Protein 1FH1 (pdb70)

Radius of gyration: 10.24 Å; Cα contacts (8 Å, |Δi|>4): 20; chains: 1; bounding box: 18×23×22 Å

Secondary structure (DSSP, 8-state):
-HHHHHHHHHHH--TTTTHHHHH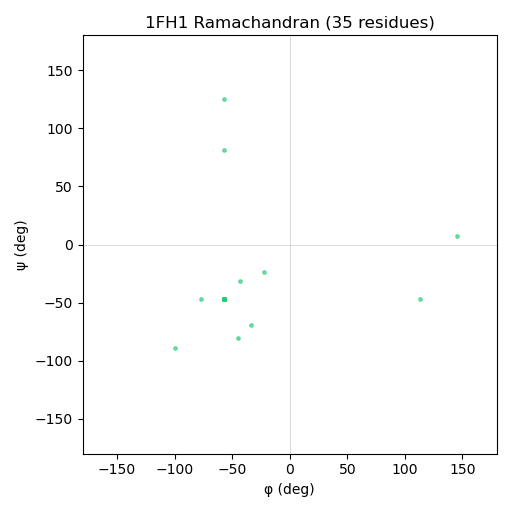HH--TTTSTHHHH-

Foldseek 3Di:
DLCCVVVVDPVCCVVSVDPCVVVVPPDVVVDPVV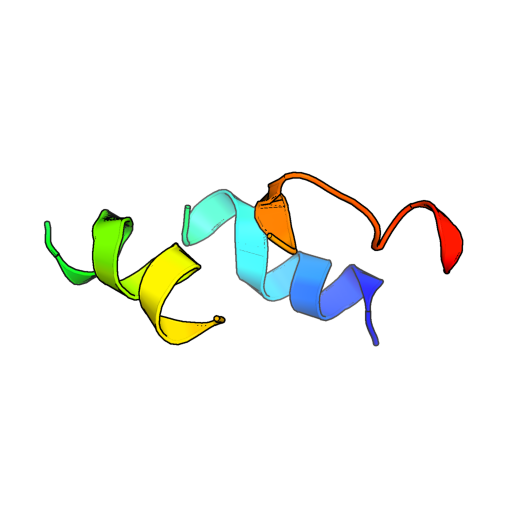VVD

Organism: Rhizobium leguminosarum bv. viciae (NCBI:txid387)

Structure (mmCIF, N/CA/C/O backbone):
data_1FH1
#
_entry.id   1FH1
#
_cell.length_a   1.000
_cell.length_b   1.000
_cell.length_c   1.000
_cell.angle_alpha   90.00
_cell.angle_beta   90.00
_cell.angle_gamma   90.00
#
_symmetry.space_group_name_H-M   'P 1'
#
loop_
_atom_site.group_PDB
_atom_site.id
_atom_site.type_symbol
_atom_site.label_atom_id
_atom_site.label_alt_id
_atom_site.label_comp_id
_atom_site.label_asym_id
_atom_site.label_entity_id
_atom_site.label_seq_id
_atom_site.pdbx_PDB_ins_code
_atom_site.Cartn_x
_atom_site.Cartn_y
_atom_site.Cartn_z
_atom_site.occupancy
_atom_site.B_iso_or_equiv
_atom_site.auth_seq_id
_atom_site.auth_comp_id
_atom_site.auth_asym_id
_atom_site.auth_atom_id
_atom_site.pdbx_PDB_model_num
ATOM 1 N N . LEU A 1 5 ? 16.326 32.357 -3.542 1.00 0.00 5 LEU A N 1
ATOM 2 C CA . LEU A 1 5 ? 15.537 31.975 -2.375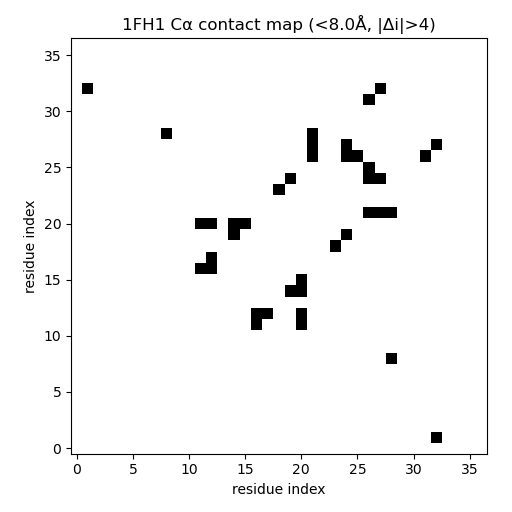 1.00 0.00 5 LEU A CA 1
ATOM 3 C C . LEU A 1 5 ? 14.541 30.896 -2.724 1.00 0.00 5 LEU A C 1
ATOM 4 O O . LEU A 1 5 ? 14.388 29.893 -2.019 1.00 0.00 5 LEU A O 1
ATOM 8 N N . THR A 1 6 ? 13.835 31.094 -3.823 1.00 0.00 6 THR A N 1
ATOM 9 C CA . THR A 1 6 ? 12.835 30.135 -4.283 1.00 0.00 6 THR A CA 1
ATOM 10 C C . THR A 1 6 ? 13.450 28.769 -4.485 1.00 0.00 6 THR A C 1
ATOM 11 O O . THR A 1 6 ? 12.910 27.740 -4.059 1.00 0.00 6 THR A O 1
ATOM 15 N N . LEU A 1 7 ? 14.585 28.738 -5.154 1.00 0.00 7 LEU A N 1
ATOM 16 C CA . LEU A 1 7 ? 15.292 27.490 -5.423 1.00 0.00 7 LEU A CA 1
ATOM 17 C C . LEU A 1 7 ? 15.602 26.755 -4.142 1.00 0.00 7 LEU A C 1
ATOM 18 O O . LEU A 1 7 ? 15.389 25.544 -4.012 1.00 0.00 7 LEU A O 1
ATOM 22 N N . GLU A 1 8 ? 16.126 27.482 -3.171 1.00 0.00 8 GLU A N 1
ATOM 23 C CA . GLU A 1 8 ? 16.477 26.905 -1.877 1.00 0.00 8 GLU A CA 1
ATOM 24 C C . GLU A 1 8 ? 15.280 26.250 -1.233 1.00 0.00 8 GLU A C 1
ATOM 25 O O . GLU A 1 8 ? 15.342 25.124 -0.725 1.00 0.00 8 GLU A O 1
ATOM 29 N N . ILE A 1 9 ? 14.162 26.952 -1.236 1.00 0.00 9 ILE A N 1
ATOM 30 C CA . ILE A 1 9 ? 12.926 26.444 -0.649 1.00 0.00 9 ILE A CA 1
ATOM 31 C C . ILE A 1 9 ? 13.293 25.144 -1.319 1.00 0.00 9 ILE A C 1
ATOM 32 O O . ILE A 1 9 ? 12.972 24.047 -0.847 1.00 0.00 9 ILE A O 1
ATOM 36 N N . ILE A 1 10 ? 13.969 25.245 -2.451 1.00 0.00 10 ILE A N 1
ATOM 37 C CA . ILE A 1 10 ? 14.391 24.070 -3.208 1.00 0.00 10 ILE A CA 1
ATOM 38 C C . ILE A 1 10 ? 15.240 23.155 -2.359 1.00 0.00 10 ILE A C 1
ATOM 39 O O . ILE A 1 10 ? 15.052 21.932 -2.324 1.00 0.00 10 ILE A O 1
ATOM 43 N N . SER A 1 11 ? 16.202 23.735 -1.665 1.00 0.00 11 SER A N 1
ATOM 44 C CA . SER A 1 11 ? 17.098 22.973 -0.802 1.00 0.00 11 SER A CA 1
ATOM 45 C C . SER A 1 11 ? 16.321 22.196 0.234 1.00 0.00 11 SER A C 1
ATOM 46 O O . SER A 1 11 ? 16.561 21.007 0.475 1.00 0.00 11 SER A O 1
ATOM 50 N N . ALA A 1 12 ? 15.380 22.862 0.875 1.00 0.00 12 ALA A N 1
ATOM 51 C CA . ALA A 1 12 ? 14.551 22.237 1.899 1.00 0.00 12 ALA A CA 1
ATOM 52 C C . ALA A 1 12 ? 13.831 21.028 1.354 1.00 0.00 12 ALA A C 1
ATOM 53 O O . ALA A 1 12 ? 13.795 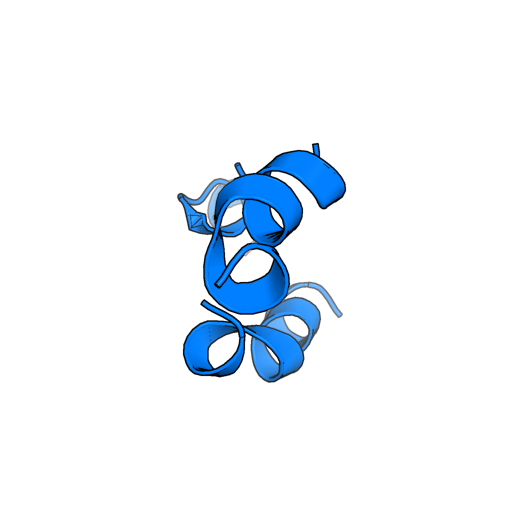19.955 1.965 1.00 0.00 12 ALA A O 1
ATOM 57 N N . ILE A 1 13 ? 13.234 21.190 0.186 1.00 0.00 13 ILE A N 1
ATOM 58 C CA . ILE A 1 13 ? 12.500 20.106 -0.462 1.00 0.00 13 ILE A CA 1
ATOM 59 C C . ILE A 1 13 ? 12.228 18.667 -0.828 1.00 0.00 13 ILE A C 1
ATOM 60 O O . ILE A 1 13 ? 11.246 18.054 -0.391 1.00 0.00 13 ILE A O 1
ATOM 64 N N . ASN A 1 14 ? 13.093 18.105 -1.651 1.00 0.00 14 ASN A N 1
ATOM 65 C CA . ASN A 1 14 ? 12.955 16.719 -2.091 1.00 0.00 14 ASN A CA 1
ATOM 66 C C . ASN A 1 14 ? 12.912 15.779 -0.909 1.00 0.00 14 ASN A C 1
ATOM 67 O O . ASN A 1 14 ? 12.074 14.874 -0.822 1.00 0.00 14 ASN A O 1
ATOM 71 N N . LYS A 1 15 ? 13.832 15.973 0.016 1.00 0.00 15 LYS A N 1
ATOM 72 C CA . LYS A 1 15 ? 13.911 15.139 1.213 1.00 0.00 15 LYS A CA 1
ATOM 73 C C . LYS A 1 15 ? 12.612 15.167 1.978 1.00 0.00 15 LYS A C 1
ATOM 74 O O . LYS A 1 15 ? 12.080 14.134 2.408 1.00 0.00 15 LYS A O 1
ATOM 78 N N . LEU A 1 16 ? 12.081 16.359 2.176 1.00 0.00 16 LEU A N 1
ATOM 79 C CA . LEU A 1 16 ? 10.827 16.539 2.900 1.00 0.00 16 LEU A CA 1
ATOM 80 C C . LEU A 1 16 ? 9.713 15.748 2.259 1.00 0.00 16 LEU A C 1
ATOM 81 O O . LEU A 1 16 ? 8.938 15.050 2.922 1.00 0.00 16 LEU A O 1
ATOM 85 N N . VAL A 1 17 ? 9.608 15.856 0.947 1.00 0.00 17 VAL A N 1
ATOM 86 C CA . VAL A 1 17 ? 8.580 15.148 0.191 1.00 0.00 17 VAL A CA 1
ATOM 87 C C . VAL A 1 17 ? 8.662 13.659 0.430 1.00 0.00 17 VAL A C 1
ATOM 88 O O . VAL A 1 17 ? 7.659 12.979 0.675 1.00 0.00 17 VAL A O 1
ATOM 92 N N . LEU A 1 46 ? 3.975 9.882 9.468 1.00 0.00 46 LEU A N 1
ATOM 93 C CA . LEU A 1 46 ? 3.341 9.752 8.158 1.00 0.00 46 LEU A CA 1
ATOM 94 C C . LEU A 1 46 ? 2.727 11.059 7.721 1.00 0.00 46 LEU A C 1
ATOM 95 O O . LEU A 1 46 ? 2.890 11.511 6.582 1.00 0.00 46 LEU A O 1
ATOM 99 N N . GLY A 1 47 ? 1.995 11.685 8.623 1.00 0.00 47 GLY A N 1
ATOM 100 C CA . GLY A 1 47 ? 1.340 12.959 8.341 1.00 0.00 47 GLY A CA 1
ATOM 101 C C . GLY A 1 47 ? 2.345 13.999 7.902 1.00 0.00 47 GLY A C 1
ATOM 102 O O . GLY A 1 47 ? 2.151 14.722 6.918 1.00 0.00 47 GLY A O 1
ATOM 106 N N . LEU A 1 48 ? 3.436 14.095 8.637 1.00 0.00 48 LEU A N 1
ATOM 107 C CA . LEU A 1 48 ? 4.493 15.055 8.331 1.00 0.00 48 LEU A CA 1
ATOM 108 C C . LEU A 1 48 ? 5.015 14.856 6.927 1.00 0.00 48 LEU A C 1
ATOM 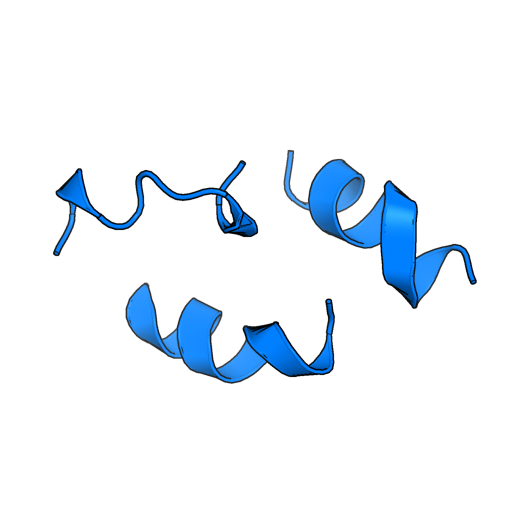109 O O . LEU A 1 48 ? 5.187 15.804 6.153 1.00 0.00 48 LEU A O 1
ATOM 113 N N . ALA A 1 49 ? 5.288 13.611 6.583 1.00 0.00 49 ALA A N 1
ATOM 114 C CA . ALA A 1 49 ? 5.800 13.270 5.260 1.00 0.00 49 ALA A CA 1
ATOM 115 C C . ALA A 1 49 ? 4.862 13.750 4.177 1.00 0.00 49 ALA A C 1
ATOM 116 O O . ALA A 1 49 ? 5.270 14.351 3.176 1.00 0.00 49 ALA A O 1
ATOM 120 N N . ASP A 1 50 ? 3.583 13.480 4.357 1.00 0.00 50 ASP A N 1
ATOM 121 C CA . ASP A 1 50 ? 2.565 13.883 3.393 1.00 0.00 50 ASP A CA 1
ATOM 122 C C . ASP A 1 50 ? 1.533 14.964 3.174 1.00 0.00 50 ASP A C 1
ATOM 123 O O . ASP A 1 50 ? 1.790 15.999 2.547 1.00 0.00 50 ASP A O 1
ATOM 127 N N . VAL A 1 51 ? 0.336 14.732 3.681 1.00 0.00 51 VAL A N 1
ATOM 128 C CA . VAL A 1 51 ? -0.759 15.688 3.547 1.00 0.00 51 VAL A CA 1
ATOM 129 C C . VAL A 1 51 ? -0.376 17.032 4.116 1.00 0.00 51 VAL A C 1
ATOM 130 O O . VAL A 1 51 ? -0.594 18.089 3.508 1.00 0.00 51 VAL A O 1
ATOM 134 N N . LEU A 1 52 ? 0.195 17.016 5.306 1.00 0.00 52 LEU A N 1
ATOM 135 C CA . LEU A 1 52 ? 0.616 18.241 5.979 1.00 0.00 52 LEU A CA 1
ATOM 136 C C . LEU A 1 52 ? 1.584 19.022 5.123 1.00 0.00 52 LEU A C 1
ATOM 137 O O . LEU A 1 52 ? 1.470 20.241 4.951 1.00 0.00 52 LEU A O 1
ATOM 141 N N . TRP A 1 53 ? 2.567 18.328 4.580 1.00 0.00 53 TRP A N 1
ATOM 142 C CA . TRP A 1 53 ? 3.576 18.952 3.728 1.00 0.00 53 TRP A CA 1
ATOM 143 C C . TRP A 1 53 ? 2.909 19.885 2.748 1.00 0.00 53 TRP A C 1
ATOM 144 O O . TRP A 1 53 ? 2.871 21.109 2.928 1.00 0.00 53 TRP A O 1
ATOM 148 N N . ASP A 1 54 ? 2.378 19.320 1.679 1.00 0.00 54 ASP A N 1
ATOM 149 C CA . ASP A 1 54 ? 1.701 20.101 0.648 1.00 0.00 54 ASP A CA 1
ATOM 150 C C . ASP A 1 54 ? 0.567 20.906 1.235 1.00 0.00 54 ASP A C 1
ATOM 151 O O . ASP A 1 54 ? 0.400 22.100 0.960 1.00 0.00 54 ASP A O 1
ATOM 155 N N . LEU A 1 55 ? -0.243 20.256 2.052 1.00 0.00 55 LEU A N 1
ATOM 156 C CA . LEU A 1 55 ? -1.382 20.908 2.693 1.00 0.00 55 LEU A CA 1
ATOM 157 C C . LEU A 1 55 ? -0.936 22.106 3.498 1.00 0.00 55 LEU A C 1
ATOM 158 O O . LEU A 1 55 ? -1.520 23.193 3.431 1.00 0.00 55 LEU A O 1
ATOM 162 N N . GLU A 1 56 ? 0.103 21.916 4.288 1.00 0.00 56 GLU A N 1
ATOM 163 C CA . GLU A 1 56 ? 0.642 22.985 5.125 1.00 0.00 56 GLU A CA 1
ATOM 164 C C . GLU A 1 56 ? 1.029 24.181 4.290 1.00 0.00 56 GLU A C 1
ATOM 165 O O . GLU A 1 56 ? 0.715 25.334 4.611 1.00 0.00 56 GLU A O 1
ATOM 169 N N . GLN A 1 57 ? 1.736 23.927 3.206 1.00 0.00 57 GLN A N 1
ATOM 170 C CA . GLN A 1 57 ? 2.181 24.987 2.305 1.00 0.00 57 GLN A CA 1
ATOM 171 C C . GLN A 1 57 ? 1.010 25.790 1.794 1.00 0.00 57 GLN A C 1
ATOM 172 O O . GLN A 1 57 ? 1.021 27.027 1.780 1.00 0.00 57 GLN A O 1
ATOM 176 N N . LEU A 1 58 ? -0.023 25.095 1.355 1.00 0.00 58 LEU A N 1
ATOM 177 C CA . LEU A 1 58 ? -1.225 25.740 0.833 1.00 0.00 58 LEU A CA 1
ATOM 178 C C . LEU A 1 58 ? -1.824 26.675 1.856 1.00 0.00 58 LEU A C 1
ATOM 179 O O . LEU A 1 58 ? -2.188 27.820 1.565 1.00 0.00 58 LEU A O 1
ATOM 183 N N . ASN A 1 76 ? 1.250 22.708 -4.017 1.00 0.00 76 ASN A N 1
ATOM 184 C CA . ASN A 1 76 ? 1.293 23.421 -5.291 1.00 0.00 76 ASN A CA 1
ATOM 185 C C . ASN A 1 76 ? 2.716 23.717 -5.699 1.00 0.00 76 ASN A C 1
ATOM 186 O O . ASN 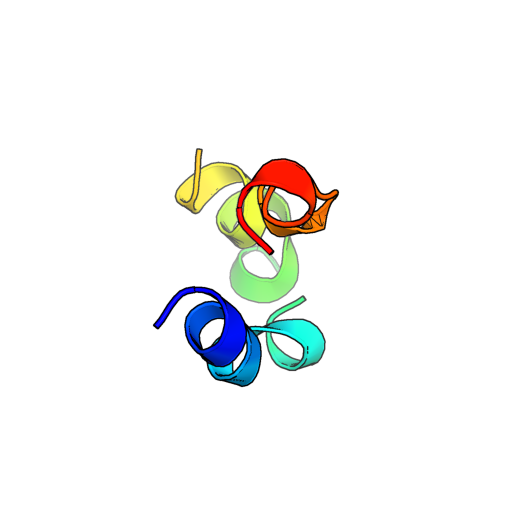A 1 76 ? 3.126 23.508 -6.846 1.00 0.00 76 ASN A O 1
ATOM 190 N N . ILE A 1 77 ? 3.493 24.226 -4.761 1.00 0.00 77 ILE A N 1
ATOM 191 C CA . ILE A 1 77 ? 4.892 24.562 -5.011 1.00 0.00 77 ILE A CA 1
ATOM 192 C C . ILE A 1 77 ? 5.656 23.356 -5.505 1.00 0.00 77 ILE A C 1
ATOM 193 O O . ILE A 1 77 ? 6.418 23.418 -6.478 1.00 0.00 77 ILE A O 1
ATOM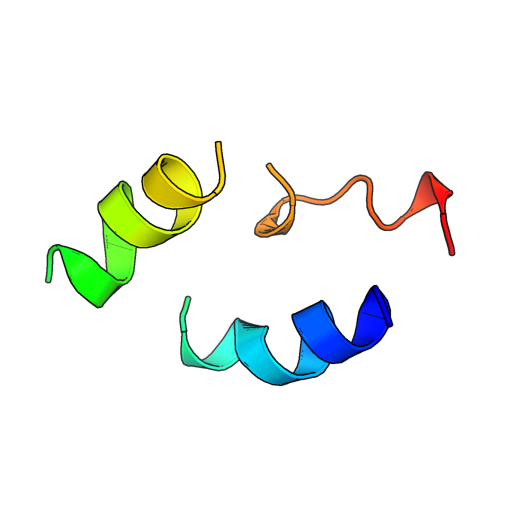 197 N N . GLY A 1 78 ? 5.475 22.239 -4.828 1.00 0.00 78 GLY A N 1
ATOM 198 C CA . GLY A 1 78 ? 6.150 20.998 -5.191 1.00 0.00 78 GLY A CA 1
ATOM 199 C C . GLY A 1 78 ? 5.846 20.613 -6.619 1.00 0.00 78 GLY A C 1
ATOM 200 O O . GLY A 1 78 ? 6.731 20.254 -7.405 1.00 0.00 78 GLY A O 1
ATOM 204 N N . ASP A 1 79 ? 4.574 20.671 -6.975 1.00 0.00 79 ASP A N 1
ATOM 205 C CA . ASP A 1 79 ? 4.133 20.327 -8.322 1.00 0.00 79 ASP A CA 1
ATOM 206 C C . ASP A 1 79 ? 4.839 21.173 -9.356 1.00 0.00 79 ASP A C 1
ATOM 207 O O . ASP A 1 79 ? 5.333 20.681 -10.379 1.00 0.00 79 ASP A O 1
ATOM 211 N N . VAL A 1 80 ? 4.889 22.469 -9.110 1.00 0.00 80 VAL A N 1
ATOM 212 C CA . VAL A 1 80 ? 5.538 23.406 -10.019 1.00 0.00 80 VAL A CA 1
ATOM 213 C C . VAL A 1 80 ? 5.700 24.733 -10.720 1.00 0.00 80 VAL A C 1
ATOM 214 O O . VAL A 1 80 ? 6.525 24.901 -11.625 1.00 0.00 80 VAL A O 1
ATOM 218 N N . VAL A 1 81 ? 4.899 25.702 -10.315 1.00 0.00 81 VAL A N 1
ATOM 219 C CA . VAL A 1 81 ? 4.946 27.038 -10.902 1.00 0.00 81 VAL A CA 1
ATOM 220 C C . VAL A 1 81 ? 6.327 27.635 -10.784 1.00 0.00 81 VAL A C 1
ATOM 221 O O . VAL A 1 81 ? 6.885 28.194 -11.738 1.00 0.00 81 VAL A O 1
ATOM 225 N N . GLU A 1 82 ? 6.902 27.537 -9.598 1.00 0.00 82 GLU A N 1
ATOM 226 C CA . GLU A 1 82 ? 8.236 28.068 -9.339 1.00 0.00 82 GLU A CA 1
ATOM 227 C C . GLU A 1 82 ? 8.881 28.151 -10.702 1.00 0.00 82 GLU A C 1
ATOM 228 O O . GLU A 1 82 ? 9.819 28.924 -10.936 1.00 0.00 82 GLU A O 1
ATOM 232 N N . ALA A 1 83 ? 8.394 27.342 -11.624 1.00 0.00 83 ALA A N 1
ATOM 233 C CA . ALA A 1 83 ? 8.922 27.314 -12.985 1.00 0.00 83 ALA A CA 1
ATOM 234 C C . ALA A 1 83 ? 8.845 28.680 -13.624 1.00 0.00 83 ALA A C 1
ATOM 235 O O . ALA A 1 83 ? 9.798 29.170 -14.241 1.00 0.00 83 ALA A O 1
ATOM 239 N N . VAL A 1 84 ? 7.695 29.317 -13.494 1.00 0.00 84 VAL A N 1
ATOM 240 C CA . VAL A 1 84 ? 7.477 30.645 -14.058 1.00 0.00 84 VAL A CA 1
ATOM 241 C C . VAL A 1 84 ? 8.499 31.628 -13.539 1.00 0.00 84 VAL A C 1
ATOM 242 O O . VAL A 1 84 ? 9.099 32.408 -14.287 1.00 0.00 84 VAL A O 1
ATOM 246 N N . ARG A 1 85 ? 8.704 31.614 -12.234 1.00 0.00 85 ARG A N 1
ATOM 247 C CA . ARG A 1 85 ? 9.662 32.510 -11.592 1.00 0.00 85 ARG A CA 1
ATOM 248 C C . ARG A 1 85 ? 11.041 32.337 -12.180 1.00 0.00 85 ARG A C 1
ATOM 249 O O . ARG A 1 85 ? 11.742 33.303 -12.502 1.00 0.00 85 ARG A O 1
ATOM 253 N N . GLY A 1 86 ? 11.460 31.093 -12.317 1.00 0.00 86 GLY A N 1
ATOM 254 C CA . GLY A 1 86 ? 12.774 30.775 -12.869 1.00 0.00 86 GLY A CA 1
ATOM 255 C C . GLY A 1 86 ? 12.937 31.367 -14.249 1.00 0.00 86 GLY A C 1
ATOM 256 O O . GLY A 1 86 ? 13.958 31.982 -14.581 1.00 0.00 86 GLY A O 1
#

Solvent-accessible surface area: 2865 Å² total; per-residue (Å²): 127,73,75,54,67,57,90,77,43,93,102,62,100,125,47,88,55,65,76,48,42,62,62,82,78,115,98,75,81,94,48,74,65,80,98,86,103

InterPro domains:
  IPR006162 Phosphopantetheine attachment site [PS00012] (40-55)
  IPR009081 Phosphopantetheine binding ACP domain [PF00550] (23-79)
  IPR0090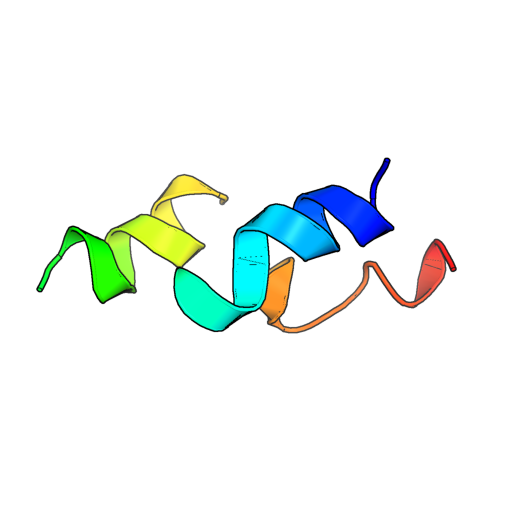81 Phosphopantetheine binding ACP domain [PS50075] (4-88)
  IPR036736 ACP-like superfamily [G3DSA:1.10.1200.10] (6-91)
  IPR036736 ACP-like superfamily [SSF47336] (13-88)

Nearest PDB structures (foldseek):
  1fh1-assembly1_A  TM=1.028E+00  e=2.413E-05  Rhizobium leguminosarum

Sequence (37 aa):
LTLEIISAINKLVLGLADVLWDLEQLNIGDVVEAVRG